Protein AF-A0A395WCX5-F1 (afdb_monomer)

Foldseek 3Di:
DDDPPPPPPQFKWKAFPVPRAIDTAPPDPQWDWDADPVRDIKIARNVVRDICVPTMPIARDRVRHDPVDDPDDPVRCVVSVVDDPVVSCPPDDPVRVVVVVVVVVVVVVVVVVVVVVVVVVVVVVVVVVVVVVVVVD

Secondary structure (DSSP, 8-state):
---GGG------EEEETTT--EEETTSSTTEEEEE-TTS-EEEEETTT--BTTTTEEEESSTT---TTS----HHHHHHHT---HHHHHHS--HHHHHHHHHHHHHHHHHHHHHHHHHHHHHHHHHHHHHHHHHT--

Sequence (137 aa):
MYNPNYLKAILIYVKDKETGYIHIVGTDQHDRLYLDDDGNIQYMNLQNGGTTEEDYEFVLDEQGHNQNNLTFTKEEQEKYGLSNMDDYFNSLDLETYMELETKKRIQELTEINMRLVTEKIAKEKQKCGLELRTSIY

Mean predicted aligned error: 16.32 Å

Nearest PDB structures (foldseek):
  5dws-assembly1_C  TM=8.079E-01  e=1.621E+00  Homo sapiens
  6j1y-assembly2_B  TM=6.732E-01  e=2.999E+00  Homo sapiens
  6ybp-assembly1_I  TM=3.095E-01  e=1.524E+00  Methylorubrum extorquens AM1
  6ybp-assembly1_L  TM=2.836E-01  e=2.205E+00  Methylorubrum extorquens AM1
  8pxx-assembly1_A  TM=2.363E-01  e=1.949E+00  Homo sapiens

Structure (mmCIF, N/CA/C/O backbone):
data_AF-A0A395WCX5-F1
#
_entry.id   AF-A0A395WCX5-F1
#
loop_
_atom_site.group_PDB
_atom_site.id
_atom_site.type_symbol
_atom_site.label_atom_id
_atom_site.label_alt_id
_atom_site.label_comp_id
_atom_site.label_asym_id
_atom_site.label_entity_id
_atom_site.label_seq_id
_atom_site.pdbx_PDB_ins_code
_atom_site.Cartn_x
_atom_site.Cartn_y
_atom_site.Cartn_z
_atom_site.occupancy
_atom_site.B_iso_or_equiv
_atom_site.auth_seq_id
_atom_site.auth_comp_id
_atom_site.auth_asym_id
_atom_site.auth_atom_id
_atom_site.pdbx_PDB_model_num
ATOM 1 N N . MET A 1 1 ? 17.809 -9.552 -18.654 1.00 38.81 1 MET A N 1
ATOM 2 C CA . MET A 1 1 ? 17.784 -8.758 -17.408 1.00 38.81 1 MET A CA 1
ATOM 3 C C . MET A 1 1 ? 16.441 -8.058 -17.350 1.00 38.81 1 MET A C 1
ATOM 5 O O . MET A 1 1 ? 16.134 -7.301 -18.260 1.00 38.81 1 MET A O 1
ATOM 9 N N . TYR A 1 2 ? 15.607 -8.421 -16.380 1.00 35.94 2 TYR A N 1
ATOM 10 C CA . TYR A 1 2 ? 14.259 -7.878 -16.200 1.00 35.94 2 TYR A CA 1
ATOM 11 C C . TYR A 1 2 ? 14.377 -6.430 -15.692 1.00 35.94 2 TYR A C 1
ATOM 13 O O . TYR A 1 2 ? 15.114 -6.198 -14.739 1.00 35.94 2 TYR A O 1
ATOM 21 N N . ASN A 1 3 ? 13.723 -5.464 -16.347 1.00 35.81 3 ASN A N 1
ATOM 22 C CA . ASN A 1 3 ? 13.665 -4.070 -15.893 1.00 35.81 3 ASN A CA 1
ATOM 23 C C . ASN A 1 3 ? 12.347 -3.882 -15.111 1.00 35.81 3 ASN A C 1
ATOM 25 O O . ASN A 1 3 ? 11.287 -3.904 -15.740 1.00 35.81 3 ASN A O 1
ATOM 29 N N . PRO A 1 4 ? 12.383 -3.775 -13.769 1.00 42.38 4 PRO A N 1
ATOM 30 C CA . PRO A 1 4 ? 11.200 -3.857 -12.908 1.00 42.38 4 PRO A CA 1
ATOM 31 C C . PRO A 1 4 ? 10.311 -2.601 -12.916 1.00 42.38 4 PRO A C 1
ATOM 33 O O . PRO A 1 4 ? 9.246 -2.621 -12.314 1.00 42.38 4 PRO A O 1
ATOM 36 N N . ASN A 1 5 ? 10.682 -1.537 -13.635 1.00 46.75 5 ASN A N 1
ATOM 37 C CA . ASN A 1 5 ? 9.976 -0.246 -13.599 1.00 46.75 5 ASN A CA 1
ATOM 38 C C . ASN A 1 5 ? 8.577 -0.224 -14.253 1.00 46.75 5 ASN A C 1
ATOM 40 O O . ASN A 1 5 ? 7.958 0.834 -14.298 1.00 46.75 5 ASN A O 1
ATOM 44 N N . TYR A 1 6 ? 8.076 -1.353 -14.768 1.00 45.19 6 TYR A N 1
ATOM 45 C CA . TYR A 1 6 ? 6.784 -1.428 -15.471 1.00 45.19 6 TYR A CA 1
ATOM 46 C C . TYR A 1 6 ? 5.707 -2.254 -14.761 1.00 45.19 6 TYR A C 1
ATOM 48 O O . TYR A 1 6 ? 4.595 -2.366 -15.263 1.00 45.19 6 TYR A O 1
ATOM 56 N N . LEU A 1 7 ? 5.984 -2.765 -13.562 1.00 40.06 7 LEU A N 1
ATOM 57 C CA . LEU A 1 7 ? 4.921 -2.958 -12.584 1.00 40.06 7 LEU A CA 1
ATOM 58 C C . LEU A 1 7 ? 4.945 -1.697 -11.728 1.00 40.06 7 LEU A C 1
ATOM 60 O O . LEU A 1 7 ? 5.789 -1.576 -10.844 1.00 40.06 7 LEU A O 1
ATOM 64 N N . LYS A 1 8 ? 4.030 -0.750 -11.973 1.00 46.00 8 LYS A N 1
ATOM 65 C CA . LYS A 1 8 ? 3.591 0.126 -10.880 1.00 46.00 8 LYS A CA 1
ATOM 66 C C . LYS A 1 8 ? 2.907 -0.801 -9.875 1.00 46.00 8 LYS A C 1
ATOM 68 O O . LYS A 1 8 ? 1.699 -1.001 -9.934 1.00 46.00 8 LYS A O 1
ATOM 73 N N . ALA A 1 9 ? 3.708 -1.487 -9.062 1.00 52.00 9 ALA A N 1
ATOM 74 C CA . ALA A 1 9 ? 3.214 -2.333 -7.998 1.00 52.00 9 ALA A CA 1
ATOM 75 C C . ALA A 1 9 ? 2.386 -1.427 -7.093 1.00 52.00 9 ALA A C 1
ATOM 77 O O . ALA A 1 9 ? 2.868 -0.378 -6.663 1.00 52.00 9 ALA A O 1
ATOM 78 N N . ILE A 1 10 ? 1.127 -1.798 -6.877 1.00 67.50 10 ILE A N 1
ATOM 79 C CA . ILE A 1 10 ? 0.285 -1.120 -5.901 1.00 67.50 10 ILE A CA 1
ATOM 80 C C . ILE A 1 10 ? 0.952 -1.373 -4.551 1.00 67.50 10 ILE A C 1
ATOM 82 O O . ILE A 1 10 ? 0.995 -2.508 -4.078 1.00 67.50 10 ILE A O 1
ATOM 86 N N . LEU A 1 11 ? 1.553 -0.329 -3.986 1.00 79.38 11 LEU A N 1
ATOM 87 C CA . LEU A 1 11 ? 2.113 -0.376 -2.646 1.00 79.38 11 LEU A CA 1
ATOM 88 C C . LEU A 1 11 ? 0.963 -0.183 -1.665 1.00 79.38 11 LEU A C 1
ATOM 90 O O . LEU A 1 11 ? 0.186 0.761 -1.793 1.00 79.38 11 LEU A O 1
ATOM 94 N N . ILE A 1 12 ? 0.848 -1.098 -0.708 1.00 87.00 12 ILE A N 1
ATOM 95 C CA . ILE A 1 12 ? -0.123 -1.003 0.378 1.00 87.00 12 ILE A CA 1
ATOM 96 C C . ILE A 1 12 ? 0.635 -0.486 1.589 1.00 87.00 12 ILE A C 1
ATOM 98 O O . ILE A 1 12 ? 1.614 -1.105 2.006 1.00 87.00 12 ILE A O 1
ATOM 102 N N . TYR A 1 13 ? 0.190 0.638 2.136 1.00 90.88 13 TYR A N 1
ATOM 103 C CA . TYR A 1 13 ? 0.774 1.218 3.335 1.00 90.88 13 TYR A CA 1
ATOM 104 C C . TYR A 1 13 ? -0.129 0.962 4.530 1.00 90.88 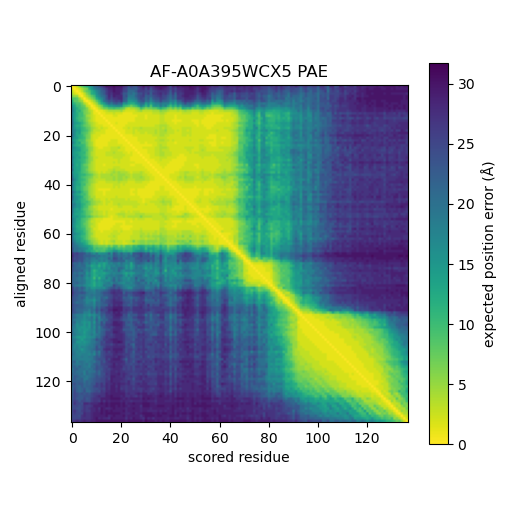13 TYR A C 1
ATOM 106 O O . TYR A 1 13 ? -1.356 1.072 4.443 1.00 90.88 13 T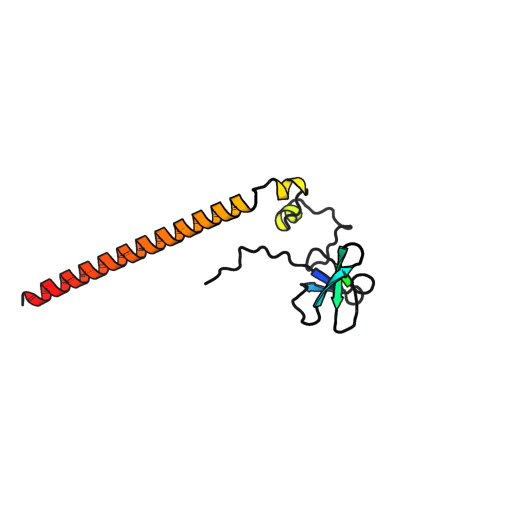YR A O 1
ATOM 114 N N . VAL A 1 14 ? 0.498 0.650 5.655 1.00 94.19 14 VAL A N 1
ATOM 115 C CA . VAL A 1 14 ? -0.175 0.520 6.939 1.00 94.19 14 VAL A CA 1
ATOM 116 C C . VAL A 1 14 ? 0.482 1.453 7.943 1.00 94.19 14 VAL A C 1
ATOM 118 O O . VAL A 1 14 ? 1.701 1.625 7.944 1.00 94.19 14 VAL A O 1
ATOM 121 N N . LYS A 1 15 ? -0.343 2.084 8.772 1.00 95.50 15 LYS A N 1
ATOM 122 C CA . LYS A 1 15 ? 0.076 2.971 9.846 1.00 95.50 15 LYS A CA 1
ATOM 123 C C . LYS A 1 15 ? -0.292 2.365 11.187 1.00 95.50 15 LYS A C 1
ATOM 125 O O . LYS A 1 15 ? -1.446 2.011 11.407 1.00 95.50 15 LYS A O 1
ATOM 130 N N . ASP A 1 16 ? 0.677 2.290 12.081 1.00 95.75 16 ASP A N 1
ATOM 131 C CA . ASP A 1 16 ? 0.472 2.009 13.497 1.00 95.75 16 ASP A CA 1
ATOM 132 C C . ASP A 1 16 ? -0.204 3.220 14.166 1.00 95.75 16 ASP A C 1
ATOM 134 O O . ASP A 1 16 ? 0.299 4.347 14.089 1.00 95.75 16 ASP A O 1
ATOM 138 N N . LYS A 1 17 ? -1.365 3.016 14.796 1.00 94.00 17 LYS A N 1
ATOM 139 C CA . LYS A 1 17 ? -2.144 4.091 15.429 1.00 94.00 17 LYS A CA 1
ATOM 140 C C . LYS A 1 17 ? -1.525 4.579 16.741 1.00 94.00 17 LYS A C 1
ATOM 142 O O . LYS A 1 17 ? -1.756 5.731 17.105 1.00 94.00 17 LYS A O 1
ATOM 147 N N . GLU A 1 18 ? -0.761 3.741 17.442 1.00 94.31 18 GLU A N 1
ATOM 148 C CA . GLU A 1 18 ? -0.097 4.101 18.698 1.00 94.31 18 GLU A CA 1
ATOM 149 C C . GLU A 1 18 ? 1.172 4.912 18.423 1.00 94.31 18 GLU A C 1
ATOM 151 O O . GLU A 1 18 ? 1.361 5.997 18.978 1.00 94.31 18 GLU A O 1
ATOM 156 N N . THR A 1 19 ? 2.041 4.403 17.548 1.00 94.25 19 THR A N 1
ATOM 157 C CA . THR A 1 19 ? 3.359 5.007 17.297 1.00 94.25 19 THR A CA 1
ATOM 158 C C . THR A 1 19 ? 3.359 6.011 16.146 1.00 94.25 19 THR A C 1
ATOM 160 O O . THR A 1 19 ? 4.261 6.846 16.054 1.00 94.25 19 THR A O 1
ATOM 163 N N . GLY A 1 20 ? 2.365 5.946 15.257 1.00 93.56 20 GLY A N 1
ATOM 164 C CA . GLY A 1 20 ? 2.322 6.718 14.016 1.00 93.56 20 GLY A CA 1
ATOM 165 C C . GLY A 1 20 ? 3.296 6.223 12.944 1.00 93.56 20 GLY A C 1
ATOM 166 O O . GLY A 1 20 ? 3.438 6.884 11.916 1.00 93.56 20 GLY A O 1
ATOM 167 N N . TYR A 1 21 ? 3.982 5.099 13.173 1.00 94.25 21 TYR A N 1
ATOM 168 C CA . TYR A 1 21 ? 4.912 4.516 12.213 1.00 94.25 21 TYR A CA 1
ATOM 169 C C . TYR A 1 21 ? 4.166 3.995 10.981 1.00 94.25 21 TYR A C 1
ATOM 171 O O . TYR A 1 21 ? 3.147 3.322 11.116 1.00 94.25 21 TYR A O 1
ATOM 179 N N . ILE A 1 22 ? 4.677 4.309 9.789 1.00 94.81 22 ILE A N 1
ATOM 180 C CA . ILE A 1 22 ? 4.094 3.899 8.509 1.00 94.81 22 ILE A CA 1
ATOM 181 C C . ILE A 1 22 ? 5.104 3.039 7.763 1.00 94.81 22 ILE A C 1
ATOM 183 O O . ILE A 1 22 ? 6.258 3.442 7.592 1.00 94.81 22 ILE A O 1
ATOM 187 N N . HIS A 1 23 ? 4.660 1.891 7.260 1.00 92.81 23 HIS A N 1
ATOM 188 C CA . HIS A 1 23 ? 5.474 1.038 6.399 1.00 92.81 23 HIS A CA 1
ATOM 189 C C . HIS A 1 23 ? 4.667 0.415 5.266 1.00 92.81 23 HIS A C 1
ATOM 191 O O . HIS A 1 23 ? 3.436 0.442 5.241 1.00 92.81 23 HIS A O 1
ATOM 197 N N . ILE A 1 24 ? 5.399 -0.125 4.292 1.00 91.12 24 ILE A N 1
ATOM 198 C CA . ILE A 1 24 ? 4.830 -0.861 3.167 1.00 91.12 24 ILE A CA 1
ATOM 199 C C . ILE A 1 24 ? 4.606 -2.303 3.610 1.00 91.12 24 ILE A C 1
ATOM 201 O O . ILE A 1 24 ? 5.550 -2.982 4.020 1.00 91.12 24 ILE A O 1
ATOM 205 N N . VAL A 1 25 ? 3.381 -2.791 3.459 1.00 89.75 25 VAL A N 1
ATOM 206 C CA . VAL A 1 25 ? 3.028 -4.174 3.773 1.00 89.75 25 VAL A CA 1
ATOM 207 C C . VAL A 1 25 ? 3.827 -5.142 2.893 1.00 89.75 25 VAL A C 1
ATOM 209 O O . VAL A 1 25 ? 3.893 -4.991 1.672 1.00 89.75 25 VAL A O 1
ATOM 212 N N . GLY A 1 26 ? 4.421 -6.158 3.517 1.00 87.38 26 GLY A N 1
ATOM 213 C CA . GLY A 1 26 ? 5.278 -7.160 2.881 1.00 87.38 26 GLY A CA 1
ATOM 214 C C . GLY A 1 26 ? 6.768 -6.814 2.920 1.00 87.38 26 GLY A C 1
ATOM 215 O O . GLY A 1 26 ? 7.573 -7.554 2.353 1.00 87.38 26 GLY A O 1
ATOM 216 N N . THR A 1 27 ? 7.146 -5.707 3.57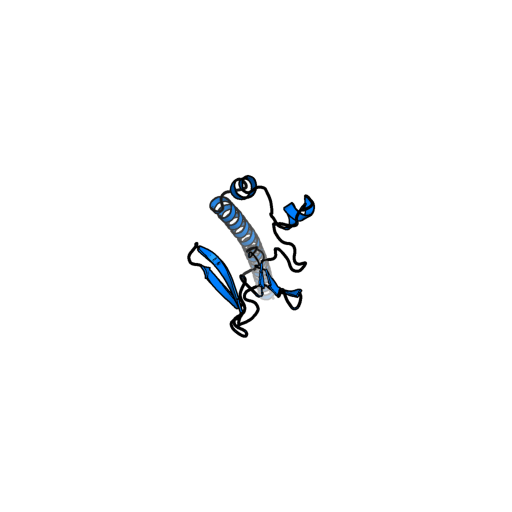0 1.00 88.62 27 THR A N 1
ATOM 217 C CA . THR A 1 27 ? 8.555 -5.381 3.847 1.00 88.62 27 THR A CA 1
ATOM 218 C C . THR A 1 27 ? 9.033 -5.913 5.197 1.00 88.62 27 THR A C 1
ATOM 220 O O . THR A 1 27 ? 10.243 -6.048 5.385 1.00 88.62 27 THR A O 1
ATOM 223 N N . ASP A 1 28 ? 8.112 -6.297 6.088 1.00 90.50 28 ASP A N 1
ATOM 224 C CA . ASP A 1 28 ? 8.393 -7.034 7.320 1.00 90.50 28 ASP A CA 1
ATOM 225 C C . ASP A 1 28 ? 7.917 -8.496 7.199 1.00 90.50 28 ASP A C 1
ATOM 227 O O . ASP A 1 28 ? 6.880 -8.799 6.609 1.00 90.50 28 ASP A O 1
ATOM 231 N N . GLN A 1 29 ? 8.680 -9.437 7.764 1.00 92.50 29 GLN A N 1
ATOM 232 C CA . GLN A 1 29 ? 8.339 -10.867 7.750 1.00 92.50 29 GLN A CA 1
ATOM 233 C C . GLN A 1 29 ? 7.085 -11.203 8.574 1.00 92.50 29 GLN A C 1
ATOM 235 O O . GLN A 1 29 ? 6.521 -12.288 8.428 1.00 92.50 29 GLN A O 1
ATOM 240 N N . HIS A 1 30 ? 6.685 -10.304 9.471 1.00 95.12 30 HIS A N 1
ATOM 241 C CA . HIS A 1 30 ? 5.491 -10.436 10.288 1.00 95.12 30 HIS A CA 1
ATOM 242 C C . HIS A 1 30 ? 4.259 -9.811 9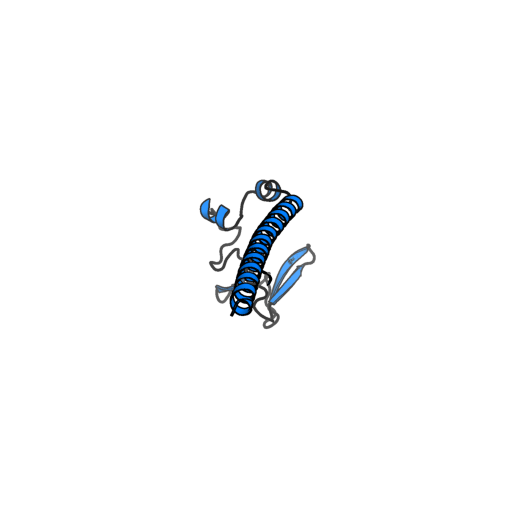.622 1.00 95.12 30 HIS A C 1
ATOM 244 O O . HIS A 1 30 ? 3.166 -9.918 10.173 1.00 95.12 30 HIS A O 1
ATOM 250 N N . ASP A 1 31 ? 4.396 -9.199 8.445 1.00 94.06 31 ASP A N 1
ATOM 251 C CA . ASP A 1 31 ? 3.269 -8.625 7.721 1.00 94.06 31 ASP A CA 1
ATOM 252 C C . ASP A 1 31 ? 2.374 -9.727 7.142 1.00 94.06 31 ASP A C 1
ATOM 254 O O . ASP A 1 31 ? 2.820 -10.591 6.377 1.00 94.06 31 ASP A O 1
ATOM 258 N N . ARG A 1 32 ? 1.074 -9.670 7.444 1.00 94.75 32 ARG A N 1
ATOM 259 C CA . ARG A 1 32 ? 0.081 -10.549 6.827 1.00 94.75 32 ARG A CA 1
ATOM 260 C C . ARG A 1 32 ? -1.128 -9.771 6.339 1.00 94.75 32 ARG A C 1
ATOM 262 O O . ARG A 1 32 ? -1.780 -9.080 7.111 1.00 94.75 32 ARG A O 1
ATOM 269 N N . LEU A 1 33 ? -1.481 -9.990 5.073 1.00 94.94 33 LEU A N 1
ATOM 270 C CA . LEU A 1 33 ? -2.790 -9.637 4.531 1.00 94.94 33 LEU A CA 1
ATOM 271 C C . LEU A 1 33 ? -3.713 -10.856 4.551 1.00 94.94 33 LEU A C 1
ATOM 273 O O . LEU A 1 33 ? -3.283 -11.983 4.281 1.00 94.94 33 LEU A O 1
ATOM 277 N N . TYR A 1 34 ? -4.979 -10.629 4.870 1.00 89.44 34 TYR A N 1
ATOM 278 C CA . TYR A 1 34 ? -6.036 -11.635 4.808 1.00 89.44 34 TYR A CA 1
ATOM 279 C C . TYR A 1 34 ? -7.362 -10.982 4.406 1.00 89.44 34 TYR A C 1
ATOM 281 O O . TYR A 1 34 ? -7.447 -9.760 4.317 1.00 89.44 34 TYR A O 1
ATOM 289 N N . LEU A 1 35 ? -8.369 -11.801 4.106 1.00 90.38 35 LEU A N 1
ATOM 290 C CA . LEU A 1 35 ? -9.735 -11.337 3.882 1.00 90.38 35 LEU A CA 1
ATOM 291 C C . LEU A 1 35 ? -10.567 -11.644 5.124 1.00 90.38 35 LEU A C 1
ATOM 293 O O . LEU A 1 35 ? -10.440 -12.746 5.665 1.00 90.38 35 LEU A O 1
ATOM 297 N N . ASP A 1 36 ? -11.382 -10.690 5.564 1.00 86.06 36 ASP A N 1
ATOM 298 C CA . ASP A 1 36 ? -12.415 -10.946 6.571 1.00 86.06 36 ASP A CA 1
ATOM 299 C C . ASP A 1 36 ? -13.621 -11.695 5.974 1.00 86.06 36 ASP A C 1
ATOM 301 O O . ASP A 1 36 ? -13.656 -12.019 4.781 1.00 86.06 36 ASP A O 1
ATOM 305 N N . ASP A 1 37 ? -14.610 -11.989 6.819 1.00 89.62 37 ASP A N 1
ATOM 306 C CA . ASP A 1 37 ? -15.822 -12.721 6.432 1.00 89.62 37 ASP A CA 1
ATOM 307 C C . ASP A 1 37 ? -16.675 -11.970 5.389 1.00 89.62 37 ASP A C 1
ATOM 309 O O . ASP A 1 37 ? -17.431 -12.599 4.644 1.00 89.62 37 ASP A O 1
ATOM 313 N N . ASP A 1 38 ? -16.518 -10.646 5.289 1.00 87.50 38 ASP A N 1
ATOM 314 C CA . ASP A 1 38 ? -17.199 -9.782 4.320 1.00 87.50 38 ASP A CA 1
ATOM 315 C C . ASP A 1 38 ? -16.391 -9.604 3.017 1.00 87.50 38 ASP A C 1
ATOM 317 O O . ASP A 1 38 ? -16.867 -8.996 2.054 1.00 87.50 38 ASP A O 1
ATOM 321 N N . GLY A 1 39 ? -15.181 -10.169 2.949 1.00 82.00 39 GLY A N 1
ATOM 322 C CA . GLY A 1 39 ? -14.295 -10.102 1.790 1.00 82.00 39 GLY A CA 1
ATOM 323 C C . GLY A 1 39 ? -13.463 -8.821 1.700 1.00 82.00 39 GLY A C 1
ATOM 324 O O . GLY A 1 39 ? -12.892 -8.554 0.639 1.00 82.00 39 GLY A O 1
ATOM 325 N N . ASN A 1 40 ? -13.361 -8.034 2.775 1.00 84.19 40 ASN A N 1
ATOM 326 C CA . ASN A 1 40 ? -12.483 -6.867 2.813 1.00 84.19 40 ASN A CA 1
ATOM 327 C C . ASN A 1 40 ? -11.044 -7.285 3.112 1.00 84.19 40 ASN A C 1
ATOM 329 O O . ASN A 1 40 ? -10.787 -8.222 3.868 1.00 84.19 40 ASN A O 1
ATOM 333 N N . ILE A 1 41 ? -10.090 -6.553 2.538 1.00 89.00 41 ILE A N 1
ATOM 334 C CA . ILE A 1 41 ? -8.672 -6.736 2.848 1.00 89.00 41 ILE A CA 1
ATOM 335 C C . ILE A 1 41 ? -8.409 -6.216 4.259 1.00 89.00 41 ILE A C 1
ATOM 337 O O . ILE A 1 41 ? -8.732 -5.073 4.571 1.00 89.00 41 ILE A O 1
ATOM 341 N N . GLN A 1 42 ? -7.765 -7.044 5.072 1.00 93.56 42 GLN A N 1
ATOM 342 C CA . GLN A 1 42 ? -7.315 -6.730 6.420 1.00 93.56 42 GLN A CA 1
ATOM 343 C C . GLN A 1 42 ? -5.809 -6.957 6.543 1.00 93.56 42 GLN A C 1
ATOM 345 O O . GLN A 1 42 ? -5.219 -7.756 5.807 1.00 93.56 42 GLN A O 1
ATOM 350 N N . TYR A 1 43 ? -5.190 -6.263 7.494 1.00 95.75 43 TYR A N 1
ATOM 351 C CA . TYR A 1 43 ? -3.791 -6.444 7.863 1.00 95.75 43 TYR A CA 1
ATOM 352 C C . TYR A 1 43 ? -3.676 -6.966 9.297 1.00 95.75 43 TYR A C 1
ATOM 354 O O . TYR A 1 43 ? -4.433 -6.566 10.180 1.00 95.75 43 TYR A O 1
ATOM 362 N N . MET A 1 44 ? -2.698 -7.842 9.524 1.00 95.94 44 MET A N 1
ATOM 363 C CA . MET A 1 44 ? -2.288 -8.302 10.845 1.00 95.94 44 MET A CA 1
ATOM 364 C C . MET A 1 44 ? -0.764 -8.347 10.932 1.00 95.94 44 MET A C 1
ATOM 366 O O . MET A 1 44 ? -0.104 -8.942 10.077 1.00 95.94 44 MET A O 1
ATOM 370 N N . ASN A 1 45 ? -0.220 -7.791 12.010 1.00 96.12 45 ASN A N 1
ATOM 371 C CA . ASN A 1 45 ? 1.173 -7.966 12.385 1.00 96.12 45 ASN A CA 1
ATOM 372 C C . ASN A 1 45 ? 1.318 -9.248 13.223 1.00 96.12 45 ASN A C 1
ATOM 374 O O . ASN A 1 45 ? 0.831 -9.342 14.347 1.00 96.12 45 ASN A O 1
ATOM 378 N N . LEU A 1 46 ? 2.007 -10.254 12.688 1.00 94.75 46 LEU A N 1
ATOM 379 C CA . LEU A 1 46 ? 2.200 -11.559 13.327 1.00 94.75 46 LEU A CA 1
ATOM 380 C C . LEU A 1 46 ? 3.094 -11.514 14.577 1.00 94.75 46 LEU A C 1
ATOM 382 O O . LEU A 1 46 ? 3.105 -12.482 15.337 1.00 94.75 46 LEU A O 1
ATOM 386 N N . GLN A 1 47 ? 3.852 -10.436 14.796 1.00 95.56 47 GLN A N 1
ATOM 387 C CA . GLN A 1 47 ? 4.750 -10.307 15.943 1.00 95.56 47 GLN A CA 1
ATOM 388 C C . GLN A 1 47 ? 3.996 -9.957 17.226 1.00 95.56 47 GLN A C 1
ATOM 390 O O . GLN A 1 47 ? 4.299 -10.504 18.286 1.00 95.56 47 GLN A O 1
ATOM 395 N N . ASN A 1 48 ? 3.042 -9.029 17.137 1.00 93.69 48 ASN A N 1
ATOM 396 C CA . ASN A 1 48 ? 2.269 -8.536 18.279 1.00 93.69 48 ASN A CA 1
ATOM 397 C C . ASN A 1 48 ? 0.786 -8.946 18.225 1.00 93.69 48 ASN A C 1
ATOM 399 O O . ASN A 1 48 ? 0.093 -8.805 19.226 1.00 93.69 48 ASN A O 1
ATOM 403 N N . GLY A 1 49 ? 0.318 -9.492 17.099 1.00 94.19 49 GLY A N 1
ATOM 404 C CA . GLY A 1 49 ? -1.075 -9.873 16.875 1.00 94.19 49 GLY A CA 1
ATOM 405 C C . GLY A 1 49 ? -1.996 -8.705 16.521 1.00 94.19 49 GLY A C 1
ATOM 406 O O . GLY A 1 49 ? -3.199 -8.923 16.410 1.00 94.19 49 GLY A O 1
ATOM 407 N N . GLY A 1 50 ? -1.460 -7.494 16.353 1.00 95.88 50 GLY A N 1
ATOM 408 C CA . GLY A 1 50 ? -2.270 -6.307 16.116 1.00 95.88 50 GLY A CA 1
ATOM 409 C C . GLY A 1 50 ? -2.851 -6.260 14.707 1.00 95.88 50 GLY A C 1
ATOM 410 O O . GLY A 1 50 ? -2.246 -6.773 13.760 1.00 95.88 50 GLY A O 1
ATOM 411 N N . THR A 1 51 ? -4.025 -5.647 14.562 1.00 95.50 51 THR A N 1
ATOM 412 C CA . THR A 1 51 ? -4.829 -5.709 13.325 1.00 95.50 51 THR A CA 1
ATOM 413 C C . THR A 1 51 ? -5.304 -4.342 12.844 1.00 95.50 51 THR A C 1
ATOM 415 O O . THR A 1 51 ? -5.200 -3.349 13.559 1.00 95.50 51 THR A O 1
ATOM 418 N N . THR A 1 52 ? -5.858 -4.273 11.632 1.00 93.00 52 THR A N 1
ATOM 419 C CA . THR A 1 52 ? -6.494 -3.054 11.101 1.00 93.00 52 THR A CA 1
ATOM 420 C C . THR A 1 52 ? -7.767 -2.624 11.832 1.00 93.00 52 THR A C 1
ATOM 422 O O . THR A 1 52 ? -8.148 -1.453 11.769 1.00 93.00 52 THR A O 1
ATOM 425 N N . GLU A 1 53 ? -8.413 -3.528 12.566 1.00 88.62 53 GLU A N 1
ATOM 426 C CA . GLU A 1 53 ? -9.589 -3.188 13.372 1.00 88.62 53 GLU A CA 1
ATOM 427 C C . GLU A 1 53 ? -9.197 -2.340 14.589 1.00 88.62 53 GLU A C 1
ATOM 429 O O . GLU A 1 53 ? -9.842 -1.331 14.885 1.00 88.62 53 GLU A O 1
ATOM 434 N N . GLU A 1 54 ? -8.086 -2.685 15.241 1.00 91.69 54 GLU A N 1
ATOM 435 C CA . GLU A 1 54 ? -7.684 -2.081 16.513 1.00 91.69 54 GLU A CA 1
ATOM 436 C C . GLU A 1 54 ? -6.450 -1.188 16.351 1.00 91.69 54 GLU A C 1
ATOM 438 O O . GLU A 1 54 ? -6.565 0.034 16.458 1.00 91.69 54 GLU A O 1
ATOM 443 N N . ASP A 1 55 ? -5.303 -1.755 15.990 1.00 96.06 55 ASP A N 1
ATOM 444 C CA . ASP A 1 55 ? -3.986 -1.120 16.157 1.00 96.06 55 ASP A CA 1
ATOM 445 C C . ASP A 1 55 ? -3.461 -0.410 14.908 1.00 96.06 55 ASP A C 1
ATOM 447 O O . ASP A 1 55 ? -2.635 0.496 14.998 1.00 96.06 55 ASP A O 1
ATOM 451 N N . TYR A 1 56 ? -3.942 -0.806 13.734 1.00 95.44 56 TYR A N 1
ATOM 452 C CA . TYR A 1 56 ? -3.410 -0.368 12.450 1.00 95.44 56 TYR A CA 1
ATOM 453 C C . TYR A 1 56 ? -4.489 0.273 11.572 1.00 95.44 56 TYR A C 1
ATOM 455 O O . TYR A 1 56 ? -5.679 0.023 11.735 1.00 95.44 56 TYR A O 1
ATOM 463 N N . GLU A 1 57 ? -4.099 1.129 10.634 1.00 94.31 57 GLU A N 1
ATOM 464 C CA . GLU A 1 57 ? -4.990 1.668 9.601 1.00 94.31 57 GLU A CA 1
ATOM 465 C C . GLU A 1 57 ? -4.305 1.652 8.234 1.00 94.31 57 GLU A C 1
ATOM 467 O O . GLU A 1 57 ? -3.100 1.890 8.129 1.00 94.31 57 GLU A O 1
ATOM 472 N N . PHE A 1 58 ? -5.066 1.382 7.172 1.00 92.19 58 PHE A N 1
ATOM 473 C CA . PHE A 1 58 ? -4.557 1.563 5.817 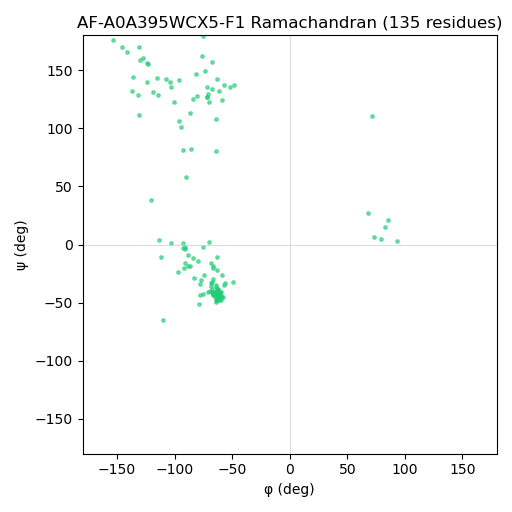1.00 92.19 58 PHE A CA 1
ATOM 474 C C . PHE A 1 58 ? -4.436 3.049 5.496 1.00 92.19 58 PHE A C 1
ATOM 476 O O . PHE A 1 58 ? -5.355 3.836 5.736 1.00 92.19 58 PHE A O 1
ATOM 483 N N . VAL A 1 59 ? -3.311 3.409 4.891 1.00 89.00 59 VAL A N 1
ATOM 484 C CA . VAL A 1 59 ? -3.046 4.755 4.384 1.00 89.00 59 VAL A CA 1
ATOM 485 C C . VAL A 1 59 ? -2.618 4.675 2.922 1.00 89.00 59 VAL A C 1
ATOM 487 O O . VAL A 1 59 ? -2.256 3.616 2.412 1.00 89.00 59 VAL A O 1
ATOM 490 N N . LEU A 1 60 ? -2.731 5.791 2.214 1.00 82.44 60 LEU A N 1
ATOM 491 C CA . LEU A 1 60 ? -2.484 5.875 0.776 1.00 82.44 60 LEU A CA 1
ATOM 492 C C . LEU A 1 60 ? -0.998 6.030 0.456 1.00 82.44 60 LEU A C 1
ATOM 494 O O . LEU A 1 60 ? -0.556 5.613 -0.611 1.00 82.44 60 LEU A O 1
ATOM 498 N N . ASP A 1 61 ? -0.239 6.632 1.369 1.00 80.56 61 ASP A N 1
ATOM 499 C CA . ASP A 1 61 ? 1.184 6.895 1.214 1.00 80.56 61 ASP A CA 1
ATOM 500 C C . ASP A 1 61 ? 1.910 6.969 2.567 1.00 80.56 61 ASP A C 1
ATOM 502 O O . ASP A 1 61 ? 1.315 6.904 3.646 1.00 80.56 61 ASP A O 1
ATOM 506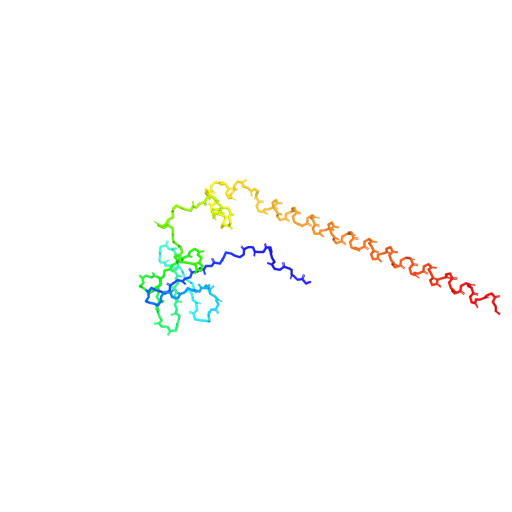 N N . GLU A 1 62 ? 3.231 7.123 2.497 1.00 83.44 62 GLU A N 1
ATOM 507 C CA . GLU A 1 62 ? 4.134 7.267 3.645 1.00 83.44 62 GLU A CA 1
ATOM 508 C C . GLU A 1 62 ? 3.872 8.533 4.488 1.00 83.44 62 GLU A C 1
ATOM 510 O O . GLU A 1 62 ? 4.430 8.669 5.574 1.00 83.44 62 GLU A O 1
ATOM 515 N N . GLN A 1 63 ? 3.041 9.466 4.003 1.00 82.44 63 GLN A N 1
ATOM 516 C CA . GLN A 1 63 ? 2.610 10.653 4.744 1.00 82.44 63 GLN A CA 1
ATOM 517 C C . GLN A 1 63 ? 1.343 10.396 5.578 1.00 82.44 63 GLN A C 1
ATOM 519 O O . GLN A 1 63 ? 0.981 11.226 6.414 1.00 82.44 63 GLN A O 1
ATOM 524 N N . GLY A 1 64 ? 0.688 9.244 5.400 1.00 80.00 64 GLY A N 1
ATOM 525 C CA . GLY A 1 64 ? -0.456 8.829 6.208 1.00 80.00 64 GLY A CA 1
ATOM 526 C C . GLY A 1 64 ? -1.796 9.378 5.724 1.00 80.00 64 GLY A C 1
ATOM 527 O O . GLY A 1 64 ? -2.744 9.448 6.509 1.00 80.00 64 GLY A O 1
ATOM 528 N N . HIS A 1 65 ? -1.899 9.788 4.456 1.00 80.12 65 HIS A N 1
ATOM 529 C CA . HIS A 1 65 ? -3.172 10.223 3.883 1.00 80.12 65 HIS A CA 1
ATOM 530 C C . HIS A 1 65 ? -4.192 9.069 3.856 1.00 80.12 65 HIS A C 1
ATOM 532 O O . HIS A 1 65 ? -3.833 7.930 3.572 1.00 80.12 65 HIS A O 1
ATOM 538 N N . ASN A 1 66 ? -5.476 9.340 4.116 1.00 73.06 66 ASN A N 1
ATOM 539 C CA . ASN A 1 66 ? -6.555 8.339 4.063 1.00 73.06 66 ASN A CA 1
ATOM 540 C C . ASN A 1 66 ? -7.734 8.838 3.218 1.00 73.06 66 ASN A C 1
ATOM 542 O O . ASN A 1 66 ? -7.900 10.044 3.061 1.00 73.06 66 ASN A O 1
ATOM 546 N N . GLN A 1 67 ? -8.577 7.926 2.716 1.00 62.22 67 GLN A N 1
ATOM 547 C CA . GLN A 1 67 ? -9.687 8.253 1.801 1.00 62.22 67 GLN A CA 1
ATOM 548 C C . GLN A 1 67 ? -10.710 9.257 2.361 1.00 62.22 67 GLN A C 1
ATOM 550 O O . GLN A 1 67 ? -11.348 9.971 1.592 1.00 62.22 67 GLN A O 1
ATOM 555 N N . ASN A 1 68 ? -10.854 9.340 3.684 1.00 55.62 68 ASN A N 1
ATOM 556 C CA . ASN A 1 68 ? -11.836 10.210 4.331 1.00 55.62 68 ASN A CA 1
ATOM 557 C C . ASN A 1 68 ? -11.342 11.655 4.505 1.00 55.62 68 ASN A C 1
ATOM 559 O O . ASN A 1 68 ? -12.139 12.526 4.850 1.00 55.62 68 ASN A O 1
ATOM 563 N N . ASN A 1 69 ? -10.051 11.920 4.286 1.00 47.09 69 ASN A N 1
ATOM 564 C CA . ASN A 1 69 ? -9.422 13.197 4.619 1.00 47.09 69 ASN A CA 1
ATOM 565 C C . ASN A 1 69 ? -8.812 13.914 3.408 1.00 47.09 69 ASN A C 1
ATOM 567 O O . ASN A 1 69 ? -7.731 14.496 3.500 1.00 47.09 69 ASN A O 1
ATOM 571 N N . LEU A 1 70 ? -9.477 13.854 2.253 1.00 53.00 70 LEU A N 1
ATOM 572 C CA . LEU A 1 70 ? -8.899 14.358 1.012 1.00 53.00 70 LEU A CA 1
ATOM 573 C C . LEU A 1 70 ? -9.831 15.278 0.242 1.00 53.00 70 LEU A C 1
ATOM 575 O O . LEU A 1 70 ? -10.769 14.852 -0.425 1.00 53.00 70 LEU A O 1
ATOM 579 N N . THR A 1 71 ? -9.445 16.546 0.198 1.00 51.16 71 THR A N 1
ATOM 580 C CA . THR A 1 71 ? -9.432 17.278 -1.068 1.00 51.16 71 THR A CA 1
ATOM 581 C C . THR A 1 71 ? -8.035 17.138 -1.661 1.00 51.16 71 THR A C 1
ATOM 583 O O . THR A 1 71 ? -7.208 18.030 -1.485 1.00 51.16 71 THR A O 1
ATOM 586 N N . PHE A 1 72 ? -7.745 16.012 -2.323 1.00 58.31 72 PHE A N 1
ATOM 587 C CA . PHE A 1 72 ? -6.527 15.914 -3.128 1.00 58.31 72 PHE A CA 1
ATOM 588 C C . PHE A 1 72 ? -6.511 17.024 -4.174 1.00 58.31 72 PHE A C 1
ATOM 590 O O . PHE A 1 72 ? -7.517 17.263 -4.853 1.00 58.31 72 PHE A O 1
ATOM 597 N N . THR A 1 73 ? -5.360 17.657 -4.360 1.00 64.38 73 THR A N 1
ATOM 598 C CA . THR A 1 73 ? -5.136 18.519 -5.519 1.00 64.38 73 THR A CA 1
ATOM 599 C C . THR A 1 73 ? -5.109 17.678 -6.803 1.00 64.38 73 THR A C 1
ATOM 601 O O . THR A 1 73 ? -4.846 16.476 -6.771 1.00 64.38 73 THR A O 1
ATOM 604 N N . LYS A 1 74 ? -5.377 18.290 -7.965 1.00 64.44 74 LYS A N 1
ATOM 605 C CA . LYS A 1 74 ? -5.332 17.575 -9.259 1.00 64.44 74 LYS A CA 1
ATOM 606 C C . LYS A 1 74 ? -3.967 16.933 -9.534 1.00 64.44 74 LYS A C 1
ATOM 608 O O . LYS A 1 74 ? -3.904 15.850 -10.096 1.00 64.44 74 LYS A O 1
ATOM 613 N N . GLU A 1 75 ? -2.896 17.589 -9.103 1.00 65.69 75 GLU A N 1
ATOM 614 C CA . GLU A 1 75 ? -1.524 17.115 -9.288 1.00 65.69 75 GLU A CA 1
ATOM 615 C C . GLU A 1 75 ? -1.247 15.844 -8.466 1.00 65.69 75 GLU A C 1
ATOM 617 O O . GLU A 1 75 ? -0.625 14.903 -8.956 1.00 65.69 75 GLU A O 1
ATOM 622 N N . GLU A 1 76 ? -1.784 15.760 -7.245 1.00 58.69 76 GLU A N 1
ATOM 623 C CA . GLU A 1 76 ? -1.717 14.550 -6.416 1.00 58.69 76 GLU A CA 1
ATOM 624 C C . GLU A 1 76 ? -2.572 13.420 -6.999 1.00 58.69 76 GLU A C 1
ATOM 626 O O . GLU A 1 76 ? -2.123 12.275 -7.042 1.00 58.69 76 GLU A O 1
ATOM 631 N N . GLN A 1 77 ? -3.762 13.736 -7.520 1.00 62.47 77 GLN A N 1
ATOM 632 C CA . GLN A 1 77 ? -4.613 12.748 -8.193 1.00 62.47 77 GLN A CA 1
ATOM 633 C C . GLN A 1 77 ? -3.904 12.125 -9.405 1.00 62.47 77 GLN A C 1
ATOM 635 O O . GLN A 1 77 ? -3.884 10.903 -9.543 1.00 62.47 77 GLN A O 1
ATOM 640 N N . GLU A 1 78 ? -3.256 12.935 -10.246 1.00 63.22 78 GLU A N 1
ATOM 641 C CA . GLU A 1 78 ? -2.485 12.457 -11.402 1.00 63.22 78 GLU A CA 1
ATOM 642 C C . GLU A 1 78 ? -1.239 11.657 -10.988 1.00 63.22 78 GLU A C 1
ATOM 644 O O . GLU A 1 78 ? -0.964 10.595 -11.553 1.00 63.22 78 GLU A O 1
ATOM 649 N N . LYS A 1 79 ? -0.503 12.121 -9.967 1.00 61.22 79 LYS A N 1
ATOM 650 C CA . LYS A 1 79 ? 0.681 11.431 -9.428 1.00 61.22 79 LYS A CA 1
ATOM 651 C C . LYS A 1 79 ? 0.337 10.032 -8.910 1.00 61.22 79 LYS A C 1
ATOM 653 O O . LYS A 1 79 ? 1.076 9.082 -9.183 1.00 61.22 79 LYS A O 1
ATOM 658 N N . TYR A 1 80 ? -0.769 9.913 -8.177 1.00 55.75 80 TYR A N 1
ATOM 659 C CA . TYR A 1 80 ? -1.195 8.674 -7.524 1.00 55.75 80 TYR A CA 1
ATOM 660 C C . TYR A 1 80 ? -2.150 7.820 -8.373 1.00 55.75 80 TYR A C 1
ATOM 662 O O . TYR A 1 80 ? -2.491 6.713 -7.970 1.00 55.75 80 TYR A O 1
ATOM 670 N N . GLY A 1 81 ? -2.548 8.284 -9.563 1.00 55.81 81 GLY A N 1
ATOM 671 C CA . GLY A 1 81 ? -3.480 7.557 -10.433 1.00 55.81 81 GLY A CA 1
ATOM 672 C C . GLY A 1 81 ? -4.900 7.478 -9.867 1.00 55.81 81 GLY A C 1
ATOM 673 O O . GLY A 1 81 ? -5.632 6.541 -10.167 1.00 55.81 81 GLY A O 1
ATOM 674 N N . LEU A 1 82 ? -5.283 8.453 -9.044 1.00 58.62 82 LEU A N 1
ATOM 675 C CA . LEU A 1 82 ? -6.593 8.558 -8.409 1.00 58.62 82 LEU A CA 1
ATOM 676 C C . LEU A 1 82 ? -7.537 9.353 -9.318 1.00 58.62 82 LEU A C 1
ATOM 678 O O . LEU A 1 82 ? -8.029 10.416 -8.943 1.00 58.62 82 LEU A O 1
ATOM 682 N N . SER A 1 83 ? -7.739 8.884 -10.552 1.00 55.75 83 SER A N 1
ATOM 683 C CA . SER A 1 83 ? -8.813 9.411 -11.397 1.00 55.75 83 SER A CA 1
ATOM 684 C C . SER A 1 83 ? -10.158 8.844 -10.942 1.00 55.75 83 SER A C 1
ATOM 686 O O . SER A 1 83 ? -10.213 7.819 -10.258 1.00 55.75 83 SER A O 1
ATOM 688 N N . ASN A 1 84 ? -11.257 9.478 -11.357 1.00 52.81 84 ASN A N 1
ATOM 689 C CA . ASN A 1 84 ? -12.578 8.861 -11.252 1.00 52.81 84 ASN A CA 1
ATOM 690 C C . ASN A 1 84 ? -12.497 7.431 -11.807 1.00 52.81 84 ASN A C 1
ATOM 692 O O . ASN A 1 84 ? -11.835 7.200 -12.821 1.00 52.81 84 ASN A O 1
ATOM 696 N N . MET A 1 85 ? -13.130 6.482 -11.114 1.00 47.47 85 MET A N 1
ATOM 697 C CA . MET A 1 85 ? -13.065 5.041 -11.396 1.00 47.47 85 MET A CA 1
ATOM 698 C C . MET A 1 85 ? -13.319 4.729 -12.882 1.00 47.47 85 MET A C 1
ATOM 700 O O . MET A 1 85 ? -12.695 3.838 -13.449 1.00 47.47 85 MET A O 1
ATOM 704 N N . ASP A 1 86 ? -14.156 5.538 -13.531 1.00 45.56 86 ASP A N 1
ATOM 705 C CA . ASP A 1 86 ? -14.477 5.436 -14.951 1.00 45.56 86 ASP A CA 1
ATOM 706 C C . ASP A 1 86 ? -13.301 5.797 -15.883 1.00 45.56 86 ASP A C 1
ATOM 708 O O . ASP A 1 86 ? -13.162 5.192 -16.939 1.00 45.56 86 ASP A O 1
ATOM 712 N N . ASP A 1 87 ? -12.409 6.723 -15.526 1.00 46.25 87 ASP A N 1
ATOM 713 C CA . ASP A 1 87 ? -11.297 7.142 -16.396 1.00 46.25 87 ASP A CA 1
ATOM 714 C C . ASP A 1 87 ? -10.135 6.131 -16.395 1.00 46.25 87 ASP A C 1
ATOM 716 O O . ASP A 1 87 ? -9.517 5.906 -17.436 1.00 46.25 87 ASP A O 1
ATOM 720 N N . TYR A 1 88 ? -9.883 5.465 -15.259 1.00 45.00 88 TYR A N 1
ATOM 721 C CA . TYR A 1 88 ? -8.808 4.469 -15.114 1.00 45.00 88 TYR A CA 1
ATOM 722 C C . TYR A 1 88 ? -9.082 3.199 -15.934 1.00 45.00 88 TYR A C 1
ATOM 724 O O . TYR A 1 88 ? -8.165 2.621 -16.514 1.00 45.00 88 TYR A O 1
ATOM 732 N N . PHE A 1 89 ? -10.351 2.785 -16.029 1.00 44.59 89 PHE A N 1
ATOM 733 C CA . PHE A 1 89 ? -10.766 1.629 -16.832 1.00 44.59 89 PHE A CA 1
ATOM 734 C C . PHE A 1 89 ? -11.084 1.977 -18.296 1.00 44.59 89 PHE A C 1
ATOM 736 O O . PHE A 1 89 ? -11.070 1.084 -19.141 1.00 44.59 89 PHE A O 1
ATOM 743 N N . ASN A 1 90 ? -11.335 3.251 -18.626 1.00 47.62 90 ASN A N 1
ATOM 744 C CA . ASN A 1 90 ? -11.537 3.688 -20.013 1.00 47.62 90 ASN A CA 1
ATOM 745 C C . ASN A 1 90 ? -10.226 4.022 -20.744 1.00 47.62 90 ASN A C 1
ATOM 747 O O . ASN A 1 90 ? -10.201 4.057 -21.979 1.00 47.62 90 ASN A O 1
ATOM 751 N N . SER A 1 91 ? -9.123 4.261 -20.028 1.00 51.25 91 SER A N 1
ATOM 752 C CA . SER A 1 91 ? -7.828 4.545 -20.643 1.00 51.25 91 SER A CA 1
ATOM 753 C C . SER A 1 91 ? -7.072 3.255 -20.979 1.00 51.25 91 SER A C 1
ATOM 755 O O . SER A 1 91 ? -6.158 2.858 -20.265 1.00 51.25 91 SER A O 1
ATOM 757 N N . LEU A 1 92 ? -7.418 2.653 -22.120 1.00 52.25 92 LEU A N 1
ATOM 758 C CA . LEU A 1 92 ? -6.721 1.520 -22.740 1.00 52.25 92 LEU A CA 1
ATOM 759 C C . LEU A 1 92 ? -6.899 0.181 -21.999 1.00 52.25 92 LEU A C 1
ATOM 761 O O . LEU A 1 92 ? -6.336 -0.052 -20.934 1.00 52.25 92 LEU A O 1
ATOM 765 N N . ASP A 1 93 ? -7.634 -0.737 -22.625 1.00 64.25 93 ASP A N 1
ATOM 766 C CA . ASP A 1 93 ? -7.707 -2.132 -22.189 1.00 64.25 93 ASP A CA 1
ATOM 767 C C . ASP A 1 93 ? -6.290 -2.721 -22.017 1.00 64.25 93 ASP A C 1
ATOM 769 O O . ASP A 1 93 ? -5.397 -2.495 -22.844 1.00 64.25 93 ASP A O 1
ATOM 773 N N . LEU A 1 94 ? -6.075 -3.452 -20.920 1.00 58.62 94 LEU A N 1
ATOM 774 C CA . LEU A 1 94 ? -4.773 -3.971 -20.494 1.00 58.62 94 LEU A CA 1
ATOM 775 C C . LEU A 1 94 ? -4.121 -4.826 -21.590 1.00 58.62 9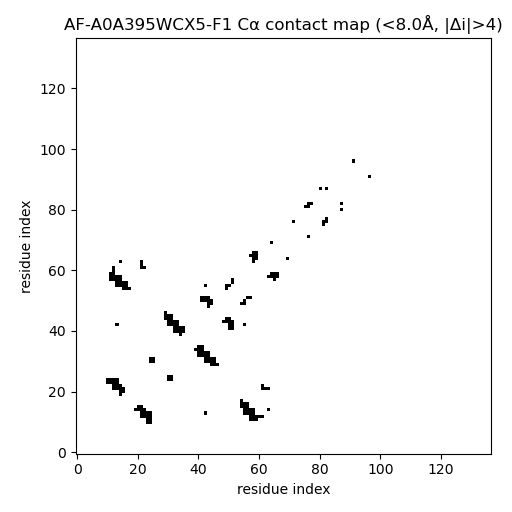4 LEU A C 1
ATOM 777 O O . LEU A 1 94 ? -2.901 -4.796 -21.758 1.00 58.62 94 LEU A O 1
ATOM 781 N N . GLU A 1 95 ? -4.933 -5.538 -22.373 1.00 64.81 95 GLU A N 1
ATOM 782 C CA . GLU A 1 95 ? -4.479 -6.309 -23.531 1.00 64.81 95 GLU A CA 1
ATOM 783 C C . GLU A 1 95 ? -3.833 -5.406 -24.594 1.00 64.81 95 GLU A C 1
ATOM 785 O O . GLU A 1 95 ? -2.735 -5.689 -25.079 1.00 64.81 95 GLU A O 1
ATOM 790 N N . THR A 1 96 ? -4.442 -4.251 -24.869 1.00 66.81 96 THR A N 1
ATOM 791 C CA . THR A 1 96 ? -3.927 -3.259 -25.824 1.00 66.81 96 THR A CA 1
ATOM 792 C C . THR A 1 96 ? -2.628 -2.618 -25.327 1.00 66.81 96 THR A C 1
ATOM 794 O O . THR A 1 96 ? -1.686 -2.436 -26.104 1.00 66.81 96 THR A O 1
ATOM 797 N N . TYR A 1 97 ? -2.535 -2.305 -24.028 1.00 71.69 97 TYR A N 1
ATOM 798 C CA . TYR A 1 97 ? -1.300 -1.784 -23.429 1.00 71.69 97 TYR A CA 1
ATOM 799 C C . TYR A 1 97 ? -0.149 -2.793 -23.543 1.00 71.69 97 TYR A C 1
ATOM 801 O O . TYR A 1 97 ? 0.948 -2.455 -23.999 1.00 71.69 97 TYR A O 1
ATOM 809 N N . MET A 1 98 ? -0.417 -4.053 -23.194 1.00 64.94 98 MET A N 1
ATOM 810 C CA . MET A 1 98 ? 0.557 -5.140 -23.280 1.00 64.94 98 MET A CA 1
ATOM 811 C C . MET A 1 98 ? 1.009 -5.395 -24.722 1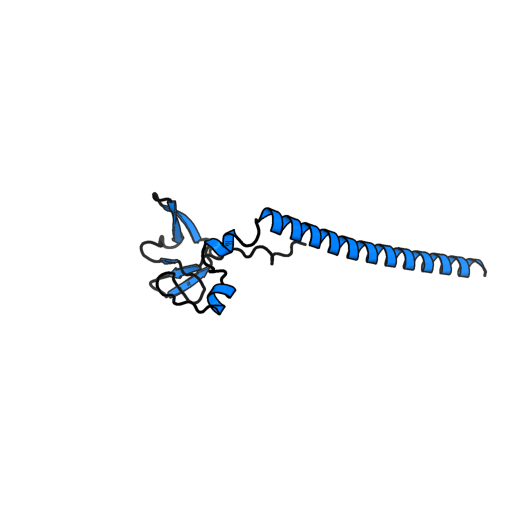.00 64.94 98 MET A C 1
ATOM 813 O O . MET A 1 98 ? 2.195 -5.642 -24.965 1.00 64.94 98 MET A O 1
ATOM 817 N N . GLU A 1 99 ? 0.101 -5.298 -25.695 1.00 79.94 99 GLU A N 1
ATOM 818 C CA . GLU A 1 99 ? 0.431 -5.453 -27.112 1.00 79.94 99 GLU A CA 1
ATOM 819 C C . GLU A 1 99 ? 1.339 -4.316 -27.616 1.00 79.94 99 GLU A C 1
ATOM 821 O O . GLU A 1 99 ? 2.321 -4.569 -28.323 1.00 79.94 99 GLU A O 1
ATOM 826 N N . LEU A 1 100 ? 1.064 -3.068 -27.223 1.00 74.06 100 LEU A N 1
ATOM 827 C CA . LEU A 1 100 ? 1.887 -1.906 -27.577 1.00 74.06 100 LEU A CA 1
ATOM 828 C C . LEU A 1 100 ? 3.292 -1.982 -26.969 1.00 74.06 100 LEU A C 1
ATOM 830 O O . LEU A 1 100 ? 4.277 -1.769 -27.680 1.00 74.06 100 LEU A O 1
ATOM 834 N N . GLU A 1 101 ? 3.405 -2.340 -25.690 1.00 76.94 101 GLU A N 1
ATOM 835 C CA . GLU A 1 101 ? 4.701 -2.532 -25.023 1.00 76.94 101 GLU A CA 1
ATOM 836 C C . GLU A 1 101 ? 5.503 -3.678 -25.651 1.00 76.94 101 GLU A C 1
ATOM 838 O O . GLU A 1 101 ? 6.712 -3.568 -25.882 1.00 76.94 101 GLU A O 1
ATOM 843 N N . THR A 1 102 ? 4.828 -4.770 -26.017 1.00 80.06 102 THR A N 1
ATOM 844 C CA . THR A 1 102 ? 5.467 -5.895 -26.707 1.00 80.06 102 THR A CA 1
ATOM 845 C C . THR A 1 102 ? 6.002 -5.469 -28.075 1.00 80.06 102 THR A C 1
ATOM 847 O O . THR A 1 102 ? 7.156 -5.758 -28.400 1.00 80.06 102 THR A O 1
ATOM 850 N N . LYS A 1 103 ? 5.210 -4.722 -28.858 1.00 87.62 103 LYS A N 1
ATOM 851 C CA . LYS A 1 103 ? 5.639 -4.177 -30.158 1.00 87.62 103 LYS A CA 1
ATOM 852 C C . LYS A 1 103 ? 6.851 -3.260 -30.011 1.00 87.62 103 LYS A C 1
ATOM 854 O O . LYS A 1 103 ? 7.817 -3.402 -30.762 1.00 87.62 103 LYS A O 1
ATOM 859 N N . LYS A 1 104 ? 6.840 -2.381 -29.009 1.00 88.38 104 LYS A N 1
ATOM 860 C CA . LYS A 1 104 ? 7.942 -1.453 -28.735 1.00 88.38 104 LYS A CA 1
ATOM 861 C C . LYS A 1 104 ? 9.236 -2.190 -28.376 1.00 88.38 104 LYS A C 1
ATOM 863 O O . LYS A 1 104 ? 10.278 -1.918 -28.968 1.00 88.38 104 LYS A O 1
ATOM 868 N N . ARG A 1 105 ? 9.165 -3.202 -27.504 1.00 82.38 105 ARG A N 1
ATOM 869 C CA . ARG A 1 105 ? 10.322 -4.053 -27.161 1.00 82.38 105 ARG A CA 1
ATOM 870 C C . ARG A 1 105 ? 10.880 -4.818 -28.352 1.00 82.38 105 ARG A C 1
ATOM 872 O O . ARG A 1 105 ? 12.098 -4.913 -28.497 1.00 82.38 105 ARG A O 1
ATOM 879 N N . ILE A 1 106 ? 10.015 -5.377 -29.198 1.00 91.00 106 ILE A N 1
ATOM 880 C CA . ILE A 1 106 ? 10.453 -6.081 -30.410 1.00 91.00 106 ILE A CA 1
ATOM 881 C C . ILE A 1 106 ? 11.211 -5.118 -31.325 1.00 91.00 106 ILE A C 1
ATOM 883 O O . ILE A 1 106 ? 12.257 -5.482 -31.864 1.00 91.00 106 ILE A O 1
ATOM 887 N N . GLN A 1 107 ? 10.724 -3.888 -31.466 1.00 92.12 107 GLN A N 1
ATOM 888 C CA . GLN A 1 107 ? 11.370 -2.876 -32.290 1.00 92.12 107 GLN A CA 1
ATOM 889 C C . GLN A 1 107 ? 12.756 -2.491 -31.749 1.00 92.12 107 GLN A C 1
ATOM 891 O O . GLN A 1 107 ? 13.735 -2.579 -32.490 1.00 92.12 107 GLN A O 1
ATOM 896 N N . GLU A 1 108 ? 12.871 -2.191 -30.453 1.00 91.44 108 GLU A N 1
ATOM 897 C CA . GLU A 1 108 ? 14.155 -1.875 -29.804 1.00 91.44 108 GLU A CA 1
ATOM 898 C C . GLU A 1 108 ? 15.176 -3.020 -29.950 1.00 91.44 108 GLU A C 1
ATOM 900 O O . GLU A 1 108 ? 16.335 -2.803 -30.314 1.00 91.44 108 GLU A O 1
ATOM 905 N N . LEU A 1 109 ? 14.746 -4.268 -29.729 1.00 90.00 109 LEU A N 1
ATOM 906 C CA . LEU A 1 109 ? 15.601 -5.447 -29.907 1.00 90.00 109 LEU A CA 1
ATOM 907 C C . LEU A 1 109 ? 16.031 -5.634 -31.365 1.00 90.00 109 LEU A C 1
ATOM 909 O O . LEU A 1 109 ? 17.164 -6.042 -31.633 1.00 90.00 109 LEU A O 1
ATOM 913 N N . THR A 1 110 ? 15.146 -5.326 -32.311 1.00 92.12 110 THR A N 1
ATOM 914 C CA . THR A 1 110 ? 15.444 -5.410 -33.744 1.00 92.12 110 THR A CA 1
ATOM 915 C C . THR A 1 110 ? 16.501 -4.383 -34.138 1.00 92.12 110 THR A C 1
ATOM 917 O O . THR A 1 110 ? 17.456 -4.724 -34.837 1.00 92.12 110 THR A O 1
ATOM 920 N N . GLU A 1 111 ? 16.396 -3.152 -33.640 1.00 94.12 111 GLU A N 1
ATOM 921 C CA . GLU A 1 111 ? 17.375 -2.089 -33.883 1.00 94.12 111 GLU A CA 1
ATOM 922 C C . GLU A 1 111 ? 18.756 -2.435 -33.311 1.00 94.12 111 GLU A C 1
ATOM 924 O O . GLU A 1 111 ? 19.769 -2.316 -34.009 1.00 94.12 111 GLU A O 1
ATOM 929 N N . ILE A 1 112 ? 18.806 -2.950 -32.077 1.00 93.06 112 ILE A N 1
ATOM 930 C CA . ILE A 1 112 ? 20.052 -3.415 -31.451 1.00 93.06 112 ILE A CA 1
ATOM 931 C C . ILE A 1 112 ? 20.688 -4.537 -32.279 1.00 93.06 112 ILE A C 1
ATOM 933 O O . ILE A 1 112 ? 21.883 -4.485 -32.586 1.00 93.06 112 ILE A O 1
ATOM 937 N N . ASN A 1 113 ? 19.897 -5.534 -32.683 1.00 89.69 113 ASN A N 1
ATOM 938 C CA . ASN A 1 113 ? 20.389 -6.659 -33.473 1.00 89.69 113 ASN A CA 1
ATOM 939 C C . ASN A 1 113 ? 20.915 -6.213 -34.843 1.00 89.69 113 ASN A C 1
ATOM 941 O O . ASN A 1 113 ? 21.991 -6.656 -35.252 1.00 89.69 113 ASN A O 1
ATOM 945 N N . MET A 1 114 ? 20.223 -5.300 -35.533 1.00 92.94 114 MET A N 1
ATOM 946 C CA . MET A 1 114 ? 20.706 -4.737 -36.799 1.00 92.94 114 MET A CA 1
ATOM 947 C C . MET A 1 114 ? 22.048 -4.021 -36.629 1.00 92.94 114 MET A C 1
ATOM 949 O O . MET A 1 114 ? 22.949 -4.190 -37.460 1.00 92.94 114 MET A O 1
ATOM 953 N N . ARG A 1 115 ? 22.222 -3.265 -35.539 1.00 94.00 115 ARG A N 1
ATOM 954 C CA . ARG A 1 115 ? 23.489 -2.581 -35.255 1.00 94.00 115 ARG A CA 1
ATOM 955 C C . ARG A 1 115 ? 24.628 -3.576 -35.043 1.00 94.00 115 ARG A C 1
ATOM 957 O O . ARG A 1 115 ? 25.672 -3.450 -35.680 1.00 94.00 115 ARG A O 1
ATOM 964 N N . LEU A 1 116 ? 24.404 -4.605 -34.227 1.00 91.88 116 LEU A N 1
ATOM 965 C CA . LEU A 1 116 ? 25.401 -5.644 -33.948 1.00 91.88 116 LEU A CA 1
ATOM 966 C C . LEU A 1 116 ? 25.801 -6.424 -35.205 1.00 91.88 116 LEU A C 1
ATOM 968 O O . LEU A 1 116 ? 26.986 -6.683 -35.423 1.00 91.88 116 LEU A O 1
ATOM 972 N N . VAL A 1 117 ? 24.833 -6.772 -36.058 1.00 93.19 117 VAL A N 1
ATOM 973 C CA . VAL A 1 117 ? 25.101 -7.444 -37.338 1.00 93.19 117 VAL A CA 1
ATOM 974 C C . VAL A 1 117 ? 25.938 -6.549 -38.252 1.00 93.19 117 VAL A C 1
ATOM 976 O O . VAL A 1 117 ? 26.922 -7.009 -38.831 1.00 93.19 117 VAL A O 1
ATOM 979 N N . THR A 1 118 ? 25.606 -5.260 -38.333 1.00 92.94 118 THR A N 1
ATOM 980 C CA . THR A 1 118 ? 26.348 -4.292 -39.153 1.00 92.94 118 THR A CA 1
ATOM 981 C C . THR A 1 118 ? 27.790 -4.129 -38.666 1.00 92.94 118 THR A C 1
ATOM 983 O O . THR A 1 118 ? 28.727 -4.184 -39.465 1.00 92.94 118 THR A O 1
ATOM 986 N N . GLU A 1 119 ? 27.995 -4.003 -37.353 1.00 92.12 119 GLU A N 1
ATOM 987 C CA . GLU A 1 119 ? 29.325 -3.925 -36.736 1.00 92.12 119 GLU A CA 1
ATOM 988 C C . GLU A 1 119 ? 30.145 -5.204 -36.974 1.00 92.12 119 GLU A C 1
ATOM 990 O O . GLU A 1 119 ? 31.347 -5.134 -37.250 1.00 92.12 119 GLU A O 1
ATOM 995 N N . LYS A 1 120 ? 29.508 -6.380 -36.910 1.00 91.19 120 LYS A N 1
ATOM 996 C CA . LYS A 1 120 ? 30.160 -7.666 -37.184 1.00 91.19 120 LYS A CA 1
ATOM 997 C C . LYS A 1 120 ? 30.622 -7.763 -38.639 1.00 91.19 120 LYS A C 1
ATOM 999 O O . LYS A 1 120 ? 31.786 -8.080 -38.879 1.00 91.19 120 LYS A O 1
ATOM 1004 N N . ILE A 1 121 ? 29.756 -7.414 -39.592 1.00 91.19 121 ILE A N 1
ATOM 1005 C CA . ILE A 1 121 ? 30.090 -7.403 -41.026 1.00 91.19 121 ILE A CA 1
ATOM 1006 C C . ILE A 1 121 ? 31.243 -6.428 -41.306 1.00 91.19 121 ILE A C 1
ATOM 1008 O O . ILE A 1 121 ? 32.149 -6.744 -42.079 1.00 91.19 121 ILE A O 1
ATOM 1012 N N . ALA A 1 122 ? 31.245 -5.253 -40.670 1.00 88.00 122 ALA A N 1
ATOM 1013 C CA . ALA A 1 122 ? 32.325 -4.279 -40.820 1.00 88.00 122 ALA A CA 1
ATOM 1014 C C . ALA A 1 122 ? 33.675 -4.827 -40.318 1.00 88.00 122 ALA A C 1
ATOM 1016 O O . ALA A 1 122 ? 34.685 -4.710 -41.017 1.00 88.00 122 ALA A O 1
ATOM 1017 N N . LYS A 1 123 ? 33.689 -5.487 -39.151 1.00 87.69 123 LYS A N 1
ATOM 1018 C CA . LYS A 1 123 ? 34.894 -6.124 -38.589 1.00 87.69 123 LYS A CA 1
ATOM 1019 C C . LYS A 1 123 ? 35.405 -7.279 -39.452 1.00 87.69 123 LYS A C 1
ATOM 1021 O O . LYS A 1 123 ? 36.610 -7.390 -39.666 1.00 87.69 123 LYS A O 1
ATOM 1026 N N . GLU A 1 124 ? 34.516 -8.117 -39.981 1.00 85.81 124 GLU A N 1
ATOM 1027 C CA . GLU A 1 124 ? 34.889 -9.233 -40.863 1.00 85.81 124 GLU A CA 1
ATOM 1028 C C . GLU A 1 124 ? 35.485 -8.742 -42.190 1.00 85.81 124 GLU A C 1
ATOM 1030 O O . GLU A 1 124 ? 36.518 -9.253 -42.627 1.00 85.81 124 GLU A O 1
ATOM 1035 N N . LYS A 1 125 ? 34.916 -7.686 -42.790 1.00 80.12 125 LYS A N 1
ATOM 1036 C CA . LYS A 1 125 ? 35.491 -7.045 -43.986 1.00 80.12 125 LYS A CA 1
ATOM 1037 C C . LYS A 1 125 ? 36.870 -6.443 -43.720 1.00 80.12 125 LYS A C 1
ATOM 1039 O O . LYS A 1 125 ? 37.766 -6.586 -44.550 1.00 80.12 125 LYS A O 1
ATOM 1044 N N . GLN A 1 126 ? 37.061 -5.800 -42.567 1.00 79.94 126 GLN A N 1
A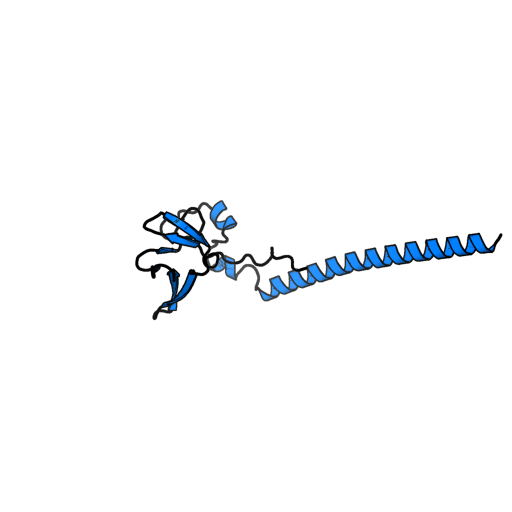TOM 1045 C CA . GLN A 1 126 ? 38.360 -5.252 -42.172 1.00 79.94 126 GLN A CA 1
ATOM 1046 C C . GLN A 1 126 ? 39.408 -6.359 -41.980 1.00 79.94 126 GLN A C 1
ATOM 1048 O O . GLN A 1 126 ? 40.538 -6.216 -42.443 1.00 79.94 126 GLN A O 1
ATOM 1053 N N . LYS A 1 127 ? 39.024 -7.479 -41.355 1.00 78.19 127 LYS A N 1
ATOM 1054 C CA . LYS A 1 127 ? 39.891 -8.647 -41.158 1.00 78.19 127 LYS A CA 1
ATOM 1055 C C . LYS A 1 127 ? 40.305 -9.291 -42.488 1.00 78.19 127 LYS A C 1
ATOM 1057 O O . LYS A 1 127 ? 41.494 -9.485 -42.716 1.00 78.19 127 LYS A O 1
ATOM 1062 N N . CYS A 1 128 ? 39.357 -9.528 -43.395 1.00 70.94 128 CYS A N 1
ATOM 1063 C CA . CYS A 1 128 ? 39.640 -10.101 -44.716 1.00 70.94 128 CYS A CA 1
ATOM 1064 C C . CYS A 1 128 ? 40.535 -9.176 -45.570 1.00 70.94 128 CYS A C 1
ATOM 1066 O O . CYS A 1 128 ? 41.464 -9.633 -46.235 1.00 70.94 128 CYS A O 1
ATOM 1068 N N . GLY A 1 129 ? 40.326 -7.855 -45.493 1.00 67.56 129 GLY A N 1
ATOM 1069 C CA . GLY A 1 129 ? 41.184 -6.872 -46.164 1.00 67.56 129 GLY A CA 1
ATOM 1070 C C . GLY A 1 129 ? 42.619 -6.805 -45.617 1.00 67.56 129 GLY A C 1
ATOM 1071 O O . GLY A 1 129 ? 43.541 -6.492 -46.370 1.00 67.56 129 GLY A O 1
ATOM 1072 N N . LEU A 1 130 ? 42.824 -7.109 -44.331 1.00 61.81 130 LEU A N 1
ATOM 1073 C CA . LEU A 1 130 ? 44.152 -7.208 -43.713 1.00 61.81 130 LEU A CA 1
ATOM 1074 C C . LEU A 1 130 ? 44.877 -8.501 -44.123 1.00 61.81 130 LEU A C 1
ATOM 1076 O O . LEU A 1 130 ? 46.049 -8.433 -44.484 1.00 61.81 130 LEU A O 1
ATOM 1080 N N . GLU A 1 131 ? 44.179 -9.640 -44.158 1.00 61.38 131 GLU A N 1
ATOM 1081 C CA . GLU A 1 131 ? 44.734 -10.944 -44.571 1.00 61.38 131 GLU A CA 1
ATOM 1082 C C . GLU A 1 131 ? 45.177 -10.966 -46.051 1.00 61.38 131 GLU A C 1
ATOM 1084 O O . GLU A 1 131 ? 46.204 -11.559 -46.397 1.00 61.38 131 GLU A O 1
ATOM 1089 N N . LEU A 1 132 ? 44.455 -10.251 -46.924 1.00 59.84 132 LEU A N 1
ATOM 1090 C CA . LEU A 1 132 ? 44.834 -10.059 -48.330 1.00 59.84 132 LEU A CA 1
ATOM 1091 C C . LEU A 1 132 ? 46.102 -9.206 -48.491 1.00 59.84 132 LEU A C 1
ATOM 1093 O O . LEU A 1 132 ? 46.873 -9.439 -49.415 1.00 59.84 132 LEU A O 1
ATOM 1097 N N . ARG A 1 133 ? 46.350 -8.235 -47.601 1.00 59.47 133 ARG A N 1
ATOM 1098 C CA . ARG A 1 133 ? 47.556 -7.387 -47.656 1.00 59.47 133 ARG A CA 1
ATOM 1099 C C . ARG A 1 133 ? 48.807 -8.098 -47.143 1.00 59.47 133 ARG A C 1
ATOM 1101 O O . ARG A 1 133 ? 49.891 -7.807 -47.635 1.00 59.47 133 ARG A O 1
ATOM 1108 N N . THR A 1 134 ? 48.672 -9.021 -46.192 1.00 59.22 134 THR A N 1
ATOM 1109 C CA . THR A 1 134 ? 49.804 -9.799 -45.662 1.00 59.22 134 THR A CA 1
ATOM 1110 C C . THR A 1 134 ? 50.220 -10.972 -46.550 1.00 59.22 134 THR A C 1
ATOM 1112 O O . THR A 1 134 ? 51.307 -11.487 -46.349 1.00 59.22 134 THR A O 1
ATOM 1115 N N . SER A 1 135 ? 49.401 -11.385 -47.527 1.00 57.59 135 SER A N 1
ATOM 1116 C CA . SER A 1 135 ? 49.731 -12.477 -48.469 1.00 57.59 135 SER A CA 1
ATOM 1117 C C . SER A 1 135 ? 50.396 -12.013 -49.779 1.00 57.59 135 SER A C 1
ATOM 1119 O O . SER A 1 135 ? 50.641 -12.834 -50.658 1.00 57.59 135 SER A O 1
ATOM 1121 N N . ILE A 1 136 ? 50.635 -10.704 -49.952 1.00 55.84 136 ILE A N 1
ATOM 1122 C CA . ILE A 1 136 ? 51.242 -10.107 -51.166 1.00 55.84 136 ILE A CA 1
ATOM 1123 C C . ILE A 1 136 ? 52.729 -9.730 -50.935 1.00 55.84 136 ILE A C 1
ATOM 1125 O O . ILE A 1 136 ? 53.398 -9.246 -51.846 1.00 55.84 136 ILE A O 1
ATOM 1129 N N . TYR A 1 137 ? 53.268 -10.004 -49.743 1.00 46.12 137 TYR A N 1
ATOM 1130 C CA . TYR A 1 137 ? 54.693 -9.911 -49.398 1.00 46.12 137 TYR A CA 1
ATOM 1131 C C . TYR A 1 137 ? 55.216 -11.280 -48.969 1.00 46.12 137 TYR A C 1
ATOM 1133 O O . TYR A 1 137 ? 56.418 -11.532 -49.202 1.00 46.12 137 TYR A O 1
#

Solvent-accessible surface area (backbone atoms only — not comparable to full-atom values): 8358 Å² total; per-residue (Å²): 134,88,77,71,86,78,62,83,67,86,74,50,27,38,28,35,70,87,81,64,52,62,47,54,69,70,77,47,95,41,49,40,78,50,65,50,99,88,66,48,85,43,45,34,36,69,82,82,69,42,26,45,88,77,43,28,40,76,25,73,44,89,86,60,48,41,91,90,75,63,88,71,52,72,69,55,26,64,75,71,66,60,56,63,73,68,56,66,68,65,62,62,54,69,68,60,52,53,51,53,54,51,53,50,52,51,49,54,53,48,53,52,51,52,49,53,51,51,54,49,53,53,52,51,52,54,51,54,57,50,56,60,62,67,71,76,114

Organism: NCBI:txid1735

pLDDT: mean 76.5, std 18.18, range [35.81, 96.12]

Radius of gyration: 27.03 Å; Cα contacts (8 Å, |Δi|>4): 108; chains: 1; bounding box: 72×31×70 Å